Protein AF-A0A3E0UFD8-F1 (afdb_monomer)

pLDDT: mean 90.67, std 4.78, range [67.94, 95.56]

Mean predicted aligned error: 3.58 Å

Foldseek 3Di:
DALVVLLVQLVVLLVCVVVVNDDLVSSLVSLVVSVVVAPPDDPVLVVLSVVLSVLSVVQNVCVVVVHDHPVVVSSVSVVVSSVPGDD

Sequence (87 aa):
MSNKSLKLRINSSLASFQDGNVSISKLRDSLELNGKAFENVNYDLIQELDDILHQLMTSQFAEEEECESGIAEVIQLIRHWLEKLPD

Radius of gyration: 12.56 Å; Cα contacts (8 Å, |Δi|>4): 70; chains: 1; bounding box: 33×20×31 Å

Organism: NCBI:txid1655234

Nearest PDB structures (foldseek):
  8cic-assembly1_A  TM=4.555E-01  e=4.401E+00  Homo sapiens
  5l7i-assembly2_B  TM=4.798E-01  e=6.639E+00  Homo sapiens

Structure (mmCIF, N/CA/C/O backbone):
data_AF-A0A3E0UFD8-F1
#
_entry.id   AF-A0A3E0UFD8-F1
#
loop_
_atom_site.group_PDB
_atom_site.id
_atom_site.type_symbol
_atom_site.label_atom_id
_atom_site.label_alt_id
_atom_site.label_comp_id
_atom_site.label_asym_id
_atom_site.label_entity_id
_atom_site.label_seq_id
_atom_site.pdbx_PDB_ins_code
_atom_site.Cartn_x
_atom_site.Cartn_y
_atom_site.Cartn_z
_atom_site.occupancy
_atom_site.B_iso_or_equiv
_atom_site.auth_seq_id
_atom_site.auth_comp_id
_atom_site.auth_asym_id
_atom_site.auth_atom_id
_atom_site.pdbx_PDB_model_num
ATOM 1 N N . MET A 1 1 ? -10.043 11.112 12.409 1.00 67.94 1 MET A N 1
ATOM 2 C CA . MET A 1 1 ? -10.558 10.841 11.042 1.00 67.94 1 MET A CA 1
ATOM 3 C C . MET A 1 1 ? -11.272 9.509 11.100 1.00 67.94 1 MET A C 1
ATOM 5 O O . MET A 1 1 ? -10.858 8.698 11.908 1.00 67.94 1 MET A O 1
ATOM 9 N N . SER A 1 2 ? -12.328 9.272 10.320 1.00 85.94 2 SER A N 1
ATOM 10 C CA . SER A 1 2 ? -12.930 7.930 10.289 1.00 85.94 2 SER A CA 1
ATOM 11 C C . SER A 1 2 ? -12.089 6.983 9.433 1.00 85.94 2 SER A C 1
ATOM 13 O O . SER A 1 2 ? -11.488 7.428 8.448 1.00 85.94 2 SER A O 1
ATOM 15 N N . ASN A 1 3 ? -12.100 5.690 9.749 1.00 88.31 3 ASN A N 1
ATOM 16 C CA . ASN A 1 3 ? -11.422 4.661 8.958 1.00 88.31 3 ASN A CA 1
ATOM 17 C C . ASN A 1 3 ? -11.885 4.689 7.484 1.00 88.31 3 ASN A C 1
ATOM 19 O O . ASN A 1 3 ? -11.061 4.667 6.571 1.00 88.31 3 ASN A O 1
ATOM 23 N N . LYS A 1 4 ? -13.173 4.937 7.223 1.00 89.50 4 LYS A N 1
ATOM 24 C CA . LYS A 1 4 ? -13.725 5.187 5.881 1.00 89.50 4 LYS A CA 1
ATOM 25 C C . LYS A 1 4 ? -13.040 6.337 5.140 1.00 89.50 4 LYS A C 1
ATOM 27 O O . LYS A 1 4 ? -12.773 6.233 3.943 1.00 89.50 4 LYS A O 1
ATOM 32 N N . SER A 1 5 ? -12.750 7.444 5.826 1.00 91.62 5 SER A N 1
ATOM 33 C CA . SER A 1 5 ? -12.042 8.575 5.212 1.00 91.62 5 SER A CA 1
ATOM 34 C C . SER A 1 5 ? -10.574 8.252 4.910 1.00 91.62 5 SER A C 1
ATOM 36 O O . SER A 1 5 ? -10.054 8.723 3.900 1.00 91.62 5 SER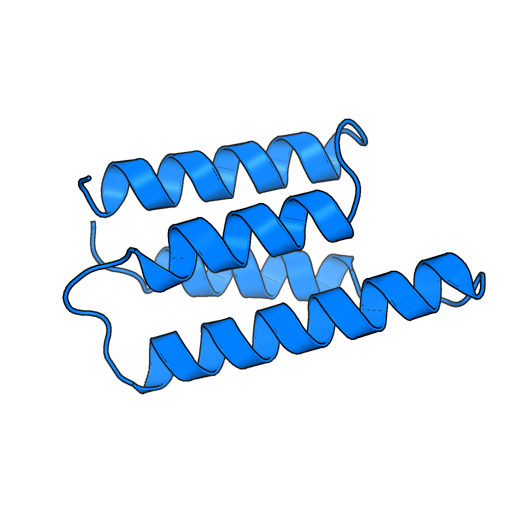 A O 1
ATOM 38 N N . LEU A 1 6 ? -9.932 7.407 5.725 1.00 92.19 6 LEU A N 1
ATOM 39 C CA . LEU A 1 6 ? -8.572 6.915 5.484 1.00 92.19 6 LEU A CA 1
ATOM 40 C C . LEU A 1 6 ? -8.534 5.965 4.281 1.00 92.19 6 LEU A C 1
ATOM 42 O O . LEU A 1 6 ? -7.738 6.180 3.368 1.00 92.19 6 LEU A O 1
ATOM 46 N N . LYS A 1 7 ? -9.465 5.002 4.202 1.00 93.38 7 LYS A N 1
ATOM 47 C CA . LYS A 1 7 ? -9.626 4.122 3.030 1.00 93.38 7 LYS A CA 1
ATOM 48 C C . LYS A 1 7 ? -9.806 4.915 1.740 1.00 93.38 7 LYS A C 1
ATOM 50 O O . LYS A 1 7 ? -9.176 4.609 0.731 1.00 93.38 7 LYS A O 1
ATOM 55 N N . LEU A 1 8 ? -10.654 5.945 1.759 1.00 92.94 8 LEU A N 1
ATOM 56 C CA . LEU A 1 8 ? -10.874 6.801 0.591 1.00 92.94 8 LEU A CA 1
ATOM 57 C C . LEU A 1 8 ? -9.595 7.524 0.161 1.00 92.94 8 LEU A C 1
ATOM 59 O O . LEU A 1 8 ? -9.302 7.566 -1.028 1.00 92.94 8 LEU A O 1
ATOM 63 N N . ARG A 1 9 ? -8.806 8.049 1.104 1.00 93.56 9 ARG A N 1
ATOM 64 C CA . ARG A 1 9 ? -7.533 8.716 0.787 1.00 93.56 9 ARG A CA 1
ATOM 65 C C . ARG A 1 9 ? -6.526 7.767 0.150 1.00 93.56 9 ARG A C 1
ATOM 67 O O . ARG A 1 9 ? -5.925 8.135 -0.854 1.00 93.56 9 ARG A O 1
ATOM 74 N N . ILE A 1 10 ? -6.385 6.558 0.692 1.00 93.44 10 ILE A N 1
ATOM 75 C CA . ILE A 1 10 ? -5.471 5.549 0.142 1.00 93.44 10 ILE A CA 1
ATOM 76 C C . ILE A 1 10 ? -5.932 5.124 -1.257 1.00 93.44 10 ILE A C 1
ATOM 78 O O . ILE A 1 10 ? -5.119 5.086 -2.176 1.00 93.44 10 ILE A O 1
ATOM 82 N N . ASN A 1 11 ? -7.235 4.899 -1.457 1.00 94.06 11 ASN A N 1
ATOM 83 C CA . ASN A 1 11 ? -7.791 4.603 -2.780 1.00 94.06 11 ASN A CA 1
ATOM 84 C C . ASN A 1 11 ? -7.548 5.734 -3.788 1.00 94.06 11 ASN A C 1
ATOM 86 O O . ASN A 1 11 ? -7.188 5.461 -4.931 1.00 94.06 11 ASN A O 1
ATOM 90 N N . SER A 1 12 ? -7.690 6.996 -3.376 1.00 94.50 12 SER A N 1
ATOM 91 C CA . SER A 1 12 ? -7.365 8.138 -4.235 1.00 94.50 12 SER A CA 1
ATOM 92 C C . SER A 1 12 ? -5.875 8.197 -4.578 1.00 94.50 12 SER A C 1
ATOM 94 O O . SER A 1 12 ? -5.531 8.478 -5.719 1.00 94.50 12 SER A O 1
ATOM 96 N N . SER A 1 13 ? -4.978 7.909 -3.628 1.00 94.31 13 SER A N 1
ATOM 97 C CA . SER A 1 13 ? -3.536 7.839 -3.905 1.00 94.31 13 SER A CA 1
ATOM 98 C C . SER A 1 13 ? -3.177 6.697 -4.854 1.00 94.31 13 SER A C 1
ATOM 100 O O . SER A 1 13 ? -2.359 6.901 -5.746 1.00 94.31 13 SER A O 1
ATOM 102 N N . LEU A 1 14 ? -3.815 5.531 -4.705 1.00 94.06 14 LEU A N 1
ATOM 103 C CA . LEU A 1 14 ? -3.674 4.409 -5.634 1.00 94.06 14 LEU A CA 1
ATOM 104 C C . LEU A 1 14 ? -4.134 4.778 -7.046 1.00 94.06 14 LEU A C 1
ATOM 106 O O . LEU A 1 14 ? -3.411 4.512 -7.998 1.00 94.06 14 LEU A O 1
ATOM 110 N N . ALA A 1 15 ? -5.303 5.407 -7.185 1.00 93.75 15 ALA A N 1
ATOM 111 C CA . ALA A 1 15 ? -5.805 5.845 -8.486 1.00 93.75 15 ALA A CA 1
ATOM 112 C C . ALA A 1 15 ? -4.837 6.839 -9.148 1.00 93.75 15 ALA A C 1
ATOM 114 O O . ALA A 1 15 ? -4.407 6.617 -10.275 1.00 93.75 15 ALA A O 1
ATOM 115 N N . SER A 1 16 ? -4.390 7.860 -8.409 1.00 93.31 16 SER A N 1
ATOM 116 C CA . SER A 1 16 ? -3.397 8.814 -8.913 1.00 93.31 16 SER A CA 1
ATOM 117 C C . SER A 1 16 ? -2.083 8.146 -9.324 1.00 93.31 16 SER A C 1
ATOM 119 O O . SER A 1 16 ? -1.443 8.611 -10.263 1.00 93.31 16 SER A O 1
ATOM 121 N N . PHE A 1 17 ? -1.656 7.089 -8.624 1.00 93.38 17 PHE A N 1
ATOM 122 C CA . PHE A 1 17 ? -0.445 6.346 -8.974 1.00 93.38 17 PHE A CA 1
ATOM 123 C C . PHE A 1 17 ? -0.628 5.592 -10.294 1.00 93.38 17 PHE A C 1
ATOM 125 O O . PHE A 1 17 ? 0.215 5.683 -11.180 1.00 93.38 17 PHE A O 1
ATOM 132 N N . GLN A 1 18 ? -1.760 4.906 -10.457 1.00 90.81 18 GLN A N 1
ATOM 133 C CA . GLN A 1 18 ? -2.078 4.161 -11.678 1.00 90.81 18 GLN A CA 1
ATOM 134 C C . GLN A 1 18 ? -2.257 5.069 -12.901 1.00 90.81 18 GLN A C 1
ATOM 136 O O . GLN A 1 18 ? -1.920 4.666 -14.010 1.00 90.81 18 GLN A O 1
ATOM 141 N N . ASP A 1 19 ? -2.723 6.301 -12.694 1.00 92.56 19 ASP A N 1
ATOM 142 C CA . ASP A 1 19 ? -2.811 7.325 -13.738 1.00 92.56 19 ASP A CA 1
ATOM 143 C C . ASP A 1 19 ? -1.448 7.977 -14.063 1.00 92.56 19 ASP A C 1
ATOM 145 O O . ASP A 1 19 ? -1.374 8.862 -14.915 1.00 92.56 19 ASP A O 1
ATOM 149 N N . GLY A 1 20 ? -0.367 7.590 -13.373 1.00 89.50 20 GLY A N 1
ATOM 150 C CA . GLY A 1 20 ? 0.974 8.164 -13.541 1.00 89.50 20 GLY A CA 1
ATOM 151 C C . GLY A 1 20 ? 1.138 9.571 -12.952 1.00 89.50 20 GLY A C 1
ATOM 152 O O . GLY A 1 20 ? 2.135 10.241 -13.212 1.00 89.50 20 GLY A O 1
ATOM 153 N N . ASN A 1 21 ? 0.175 10.040 -12.152 1.00 90.06 21 ASN A N 1
ATOM 154 C CA . ASN A 1 21 ? 0.173 11.388 -11.576 1.00 90.06 21 ASN A CA 1
ATOM 155 C C . ASN A 1 21 ? 1.016 11.510 -10.297 1.00 90.06 21 ASN A C 1
ATOM 157 O O . ASN A 1 21 ? 1.327 12.622 -9.867 1.00 90.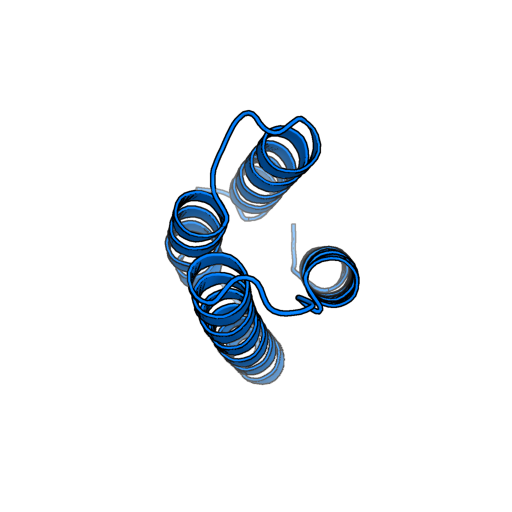06 21 ASN A O 1
ATOM 161 N N . VAL A 1 22 ? 1.361 10.392 -9.652 1.00 90.81 22 VAL A N 1
ATOM 162 C CA . VAL A 1 22 ? 2.230 10.360 -8.466 1.00 90.81 22 VAL A CA 1
ATOM 163 C C . VAL A 1 22 ? 3.242 9.222 -8.572 1.00 90.81 22 VAL A C 1
ATOM 165 O O . VAL A 1 22 ? 2.959 8.195 -9.177 1.00 90.81 22 VAL A O 1
ATOM 168 N N . SER A 1 23 ? 4.415 9.400 -7.963 1.00 91.75 23 SER A N 1
ATOM 169 C CA . SER A 1 23 ? 5.484 8.395 -7.910 1.00 91.75 23 SER A CA 1
ATOM 170 C C . SER A 1 23 ? 5.218 7.300 -6.867 1.00 91.75 23 SER A C 1
ATOM 172 O O . SER A 1 23 ? 4.435 7.504 -5.932 1.00 91.75 23 SER A O 1
ATOM 174 N N . ILE A 1 24 ? 5.949 6.176 -6.955 1.00 92.06 24 ILE A N 1
ATOM 175 C CA . ILE A 1 24 ? 5.926 5.102 -5.940 1.00 92.06 24 ILE A CA 1
ATOM 176 C C . ILE A 1 24 ? 6.227 5.663 -4.542 1.00 92.06 24 ILE A C 1
ATOM 178 O O . ILE A 1 24 ? 5.541 5.328 -3.576 1.00 92.06 24 ILE A O 1
ATOM 182 N N . SER A 1 25 ? 7.194 6.581 -4.426 1.00 91.81 25 SER A N 1
ATOM 183 C CA . SER A 1 25 ? 7.533 7.219 -3.147 1.00 91.81 25 SER A CA 1
ATOM 184 C C . SER A 1 25 ? 6.352 7.982 -2.537 1.00 91.81 25 SER A C 1
ATOM 186 O O . SER A 1 25 ? 6.072 7.841 -1.350 1.00 91.81 25 SER A O 1
ATOM 188 N N . LYS A 1 26 ? 5.592 8.726 -3.351 1.00 92.88 26 LYS A N 1
ATOM 189 C CA . LYS A 1 26 ? 4.395 9.447 -2.896 1.00 92.88 26 LYS A CA 1
ATOM 190 C C . LYS A 1 26 ? 3.256 8.507 -2.514 1.00 92.88 26 LYS A C 1
ATOM 192 O O . LYS A 1 26 ? 2.538 8.797 -1.556 1.00 92.88 26 LYS A O 1
ATOM 197 N N . LEU A 1 27 ? 3.096 7.395 -3.232 1.00 93.88 27 LEU A N 1
ATOM 198 C CA . LEU A 1 27 ? 2.144 6.351 -2.860 1.00 93.88 27 LEU A CA 1
ATOM 199 C C . LEU A 1 27 ? 2.509 5.739 -1.500 1.00 93.88 27 LEU A C 1
ATOM 201 O O . LEU A 1 27 ? 1.639 5.638 -0.636 1.00 93.88 27 LEU A O 1
ATOM 205 N N . ARG A 1 28 ? 3.787 5.402 -1.288 1.00 94.56 28 ARG A N 1
ATOM 206 C CA . ARG A 1 28 ? 4.294 4.848 -0.025 1.00 94.56 28 ARG A CA 1
ATOM 207 C C . ARG A 1 28 ? 4.065 5.798 1.145 1.00 94.56 28 ARG A C 1
ATOM 209 O O . ARG A 1 28 ? 3.493 5.381 2.145 1.00 94.56 28 ARG A O 1
ATOM 216 N N . ASP A 1 29 ? 4.447 7.066 1.007 1.00 93.69 29 ASP A N 1
ATOM 217 C CA . ASP A 1 29 ? 4.274 8.061 2.072 1.00 93.69 29 ASP A CA 1
ATOM 218 C C . ASP A 1 29 ? 2.786 8.224 2.441 1.00 93.69 29 ASP A C 1
ATOM 220 O O . ASP A 1 29 ? 2.425 8.307 3.616 1.00 93.69 29 ASP A O 1
ATOM 224 N N . SER A 1 30 ? 1.897 8.231 1.438 1.00 93.69 30 SER A N 1
ATOM 225 C CA . SER A 1 30 ? 0.450 8.275 1.668 1.00 93.69 30 SER A CA 1
ATOM 226 C C . SER A 1 30 ? -0.045 7.025 2.398 1.00 93.69 30 SER A C 1
ATOM 228 O O . SER A 1 30 ? -0.824 7.134 3.349 1.00 93.69 30 SER A O 1
ATOM 230 N N . LEU A 1 31 ? 0.408 5.842 1.983 1.00 94.31 31 LEU A N 1
ATOM 231 C CA . LEU A 1 31 ? 0.019 4.581 2.600 1.00 94.31 31 LEU A CA 1
ATOM 232 C C . LEU A 1 31 ? 0.501 4.490 4.052 1.00 94.31 31 LEU A C 1
ATOM 234 O O . LEU A 1 31 ? -0.279 4.113 4.917 1.00 94.31 31 LEU A O 1
ATOM 238 N N . GLU A 1 32 ? 1.736 4.897 4.341 1.00 94.31 32 GLU A N 1
ATOM 239 C CA . GLU A 1 32 ? 2.289 4.892 5.696 1.00 94.31 32 GLU A CA 1
ATOM 240 C C . GLU A 1 32 ? 1.516 5.841 6.622 1.00 94.31 32 GLU A C 1
ATOM 242 O O . GLU A 1 32 ? 1.078 5.444 7.705 1.00 94.31 32 GLU A O 1
ATOM 247 N N . LEU A 1 33 ? 1.302 7.088 6.187 1.00 93.38 33 LEU A N 1
ATOM 248 C CA . LEU A 1 33 ? 0.620 8.106 6.988 1.00 93.38 33 LEU A CA 1
ATOM 249 C C . LEU A 1 33 ? -0.839 7.743 7.267 1.00 93.38 33 LEU A C 1
ATOM 251 O O . LEU A 1 33 ? -1.306 7.883 8.396 1.00 93.38 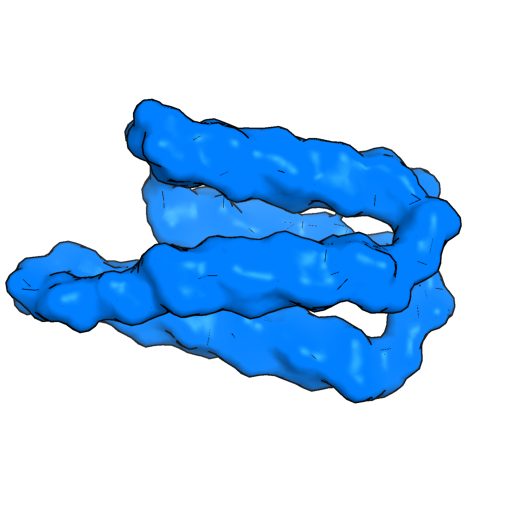33 LEU A O 1
ATOM 255 N N . ASN A 1 34 ? -1.573 7.300 6.243 1.00 92.38 34 ASN A N 1
ATOM 256 C CA . ASN A 1 34 ? -2.981 6.948 6.407 1.00 92.38 34 ASN A CA 1
ATOM 257 C C . ASN A 1 34 ? -3.145 5.566 7.057 1.00 92.38 34 ASN A C 1
ATOM 259 O O . ASN A 1 34 ? -4.081 5.376 7.826 1.00 92.38 34 ASN A O 1
ATOM 263 N N . GLY A 1 35 ? -2.236 4.626 6.793 1.00 86.81 35 GLY A N 1
ATOM 264 C CA . GLY A 1 35 ? -2.254 3.273 7.344 1.00 86.81 35 GLY A CA 1
ATOM 265 C C . GLY A 1 35 ? -2.014 3.242 8.851 1.00 86.81 35 GLY A C 1
ATOM 266 O O . GLY A 1 35 ? -2.777 2.619 9.583 1.00 86.81 35 GLY A O 1
ATOM 267 N N . LYS A 1 36 ? -1.037 4.016 9.338 1.00 88.44 36 LYS A N 1
ATOM 268 C CA . LYS A 1 36 ? -0.777 4.180 10.781 1.00 88.44 36 LYS A CA 1
ATOM 269 C C . LYS A 1 36 ? -1.883 4.937 11.522 1.00 88.44 36 LYS A C 1
ATOM 271 O O . LYS A 1 36 ? -1.928 4.901 12.747 1.00 88.44 36 LYS A O 1
ATOM 276 N N . ALA A 1 37 ? -2.753 5.641 10.797 1.00 90.50 37 ALA A N 1
ATOM 277 C CA . ALA A 1 37 ? -3.846 6.415 11.375 1.00 90.50 37 ALA A CA 1
ATOM 278 C C . ALA A 1 37 ? -5.130 5.598 11.600 1.00 90.50 37 ALA A C 1
ATOM 280 O O . ALA A 1 37 ? -6.075 6.139 12.175 1.00 90.50 37 ALA A O 1
ATOM 281 N N . PHE A 1 38 ? -5.196 4.341 11.143 1.00 87.69 38 PHE A N 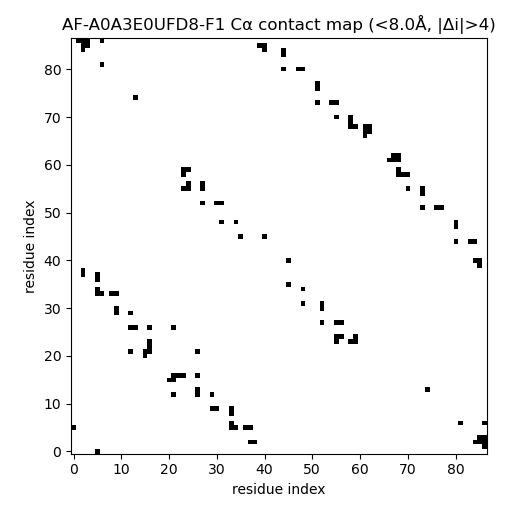1
ATOM 282 C CA . PHE A 1 38 ? -6.361 3.497 11.395 1.00 87.69 38 PHE A CA 1
ATOM 283 C C . PHE A 1 38 ? -6.470 3.122 12.874 1.00 87.69 38 PHE A C 1
ATOM 285 O O . PHE A 1 38 ? -5.499 2.740 13.525 1.00 87.69 38 PHE A O 1
ATOM 292 N N . GLU A 1 39 ? -7.693 3.182 13.390 1.00 79.50 39 GLU A N 1
ATOM 293 C CA . GLU A 1 39 ? -8.013 2.799 14.763 1.00 79.50 39 GLU A CA 1
ATOM 294 C C . GLU A 1 39 ? -8.544 1.356 14.811 1.00 79.50 39 GLU A C 1
ATOM 296 O O . GLU A 1 39 ? -9.253 0.920 13.902 1.00 79.50 39 GLU A O 1
ATOM 301 N N . ASN A 1 40 ? -8.261 0.635 15.905 1.00 80.06 40 ASN A N 1
ATOM 302 C CA . ASN A 1 40 ? -8.741 -0.735 16.173 1.00 80.06 40 ASN A CA 1
ATOM 303 C C . ASN A 1 40 ? -8.310 -1.797 15.144 1.00 80.06 40 ASN A C 1
ATOM 305 O O . ASN A 1 40 ? -9.033 -2.760 14.888 1.00 80.06 40 ASN A O 1
ATOM 309 N N . VAL A 1 41 ? -7.122 -1.635 14.567 1.00 84.62 41 VAL A N 1
ATOM 310 C CA . VAL A 1 41 ? -6.517 -2.615 13.659 1.00 84.62 41 VAL A CA 1
ATOM 311 C C . VAL A 1 41 ? -5.805 -3.694 14.480 1.00 84.62 41 VAL A C 1
ATOM 313 O O . VAL A 1 41 ? -5.101 -3.378 15.440 1.00 84.62 41 VAL A O 1
ATOM 316 N N . ASN A 1 42 ? -6.002 -4.972 14.142 1.00 88.75 42 ASN A N 1
ATOM 317 C CA . ASN A 1 42 ? -5.263 -6.063 14.782 1.00 88.75 42 ASN A CA 1
ATOM 318 C C . ASN A 1 42 ? -3.794 -6.060 14.331 1.00 88.75 42 ASN A C 1
ATOM 320 O O . ASN A 1 42 ? -3.439 -5.510 13.291 1.00 88.75 42 ASN A O 1
ATOM 324 N N . TYR A 1 43 ? -2.936 -6.709 15.117 1.00 88.94 43 TYR A N 1
ATOM 325 C CA . TYR A 1 43 ? -1.505 -6.772 14.826 1.00 88.94 43 TYR A CA 1
ATOM 326 C C . TYR A 1 43 ? -1.205 -7.344 13.431 1.00 88.94 43 TYR A C 1
ATOM 328 O O . TYR A 1 43 ? -0.349 -6.808 12.738 1.00 88.94 43 TYR A O 1
ATOM 336 N N . ASP A 1 44 ? -1.964 -8.350 12.987 1.00 91.75 44 ASP A N 1
ATOM 337 C CA . ASP A 1 44 ? -1.770 -8.975 11.673 1.00 91.75 44 ASP A CA 1
ATOM 338 C C . ASP A 1 44 ? -1.905 -7.960 10.528 1.00 91.75 44 ASP A C 1
ATOM 340 O O . ASP A 1 44 ? -1.076 -7.928 9.627 1.00 91.75 44 ASP A O 1
ATOM 344 N N . LEU A 1 45 ? -2.900 -7.068 10.583 1.00 92.06 45 LEU A N 1
ATOM 345 C CA . LEU A 1 45 ? -3.093 -6.036 9.560 1.00 92.06 45 LEU A CA 1
ATOM 346 C C . LEU A 1 45 ? -2.058 -4.907 9.648 1.00 92.06 45 LEU A C 1
ATOM 348 O O . LEU A 1 45 ? -1.779 -4.265 8.636 1.00 92.06 45 LEU A O 1
ATOM 352 N N . ILE A 1 46 ? -1.489 -4.656 10.828 1.00 91.75 46 ILE A N 1
ATOM 353 C CA . ILE A 1 46 ? -0.355 -3.731 10.979 1.00 91.75 46 ILE A CA 1
ATOM 354 C C . ILE A 1 46 ? 0.891 -4.342 10.333 1.00 91.75 46 ILE A C 1
ATOM 356 O O . ILE A 1 46 ? 1.586 -3.664 9.584 1.00 91.75 46 ILE A O 1
ATOM 360 N N . GLN A 1 47 ? 1.137 -5.632 10.562 1.00 94.06 47 GLN A N 1
ATOM 361 C CA . GLN A 1 47 ? 2.252 -6.343 9.949 1.00 94.06 47 GLN A CA 1
ATOM 362 C C . GLN A 1 47 ? 2.099 -6.430 8.422 1.00 94.06 47 GLN A C 1
ATOM 364 O O . GLN A 1 47 ? 3.055 -6.158 7.703 1.00 94.06 47 GLN A O 1
ATOM 369 N N . GLU A 1 48 ? 0.893 -6.713 7.915 1.00 95.12 48 GLU A N 1
ATOM 370 C CA . GLU A 1 48 ? 0.616 -6.680 6.471 1.00 95.12 48 GLU A CA 1
ATOM 371 C C . GLU A 1 48 ? 0.918 -5.299 5.860 1.00 95.12 48 GLU A C 1
ATOM 373 O O . GLU A 1 48 ? 1.454 -5.218 4.754 1.00 95.12 48 GLU A O 1
ATOM 378 N N . LEU A 1 49 ? 0.612 -4.205 6.571 1.00 94.62 49 LEU A N 1
ATOM 379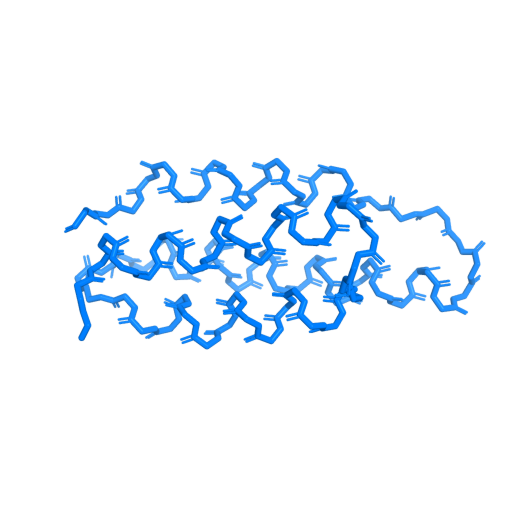 C CA . LEU A 1 49 ? 0.957 -2.851 6.129 1.00 94.62 49 LEU A CA 1
ATOM 380 C C . LEU A 1 49 ? 2.478 -2.660 6.045 1.00 94.62 49 LEU A C 1
ATOM 382 O O . LEU A 1 49 ? 2.962 -2.132 5.043 1.00 94.62 49 LEU A O 1
ATOM 386 N N . ASP A 1 50 ? 3.224 -3.084 7.064 1.00 94.56 50 ASP A N 1
ATOM 387 C CA . ASP A 1 50 ? 4.686 -2.978 7.078 1.00 94.56 50 ASP A CA 1
ATOM 388 C C . ASP A 1 50 ? 5.324 -3.791 5.934 1.00 94.56 50 ASP A C 1
ATOM 390 O O . ASP A 1 50 ? 6.215 -3.289 5.240 1.00 94.56 50 ASP A O 1
ATOM 394 N N . ASP A 1 51 ? 4.813 -4.995 5.659 1.00 95.56 51 ASP A N 1
ATOM 395 C CA . ASP A 1 51 ? 5.255 -5.834 4.538 1.00 95.56 51 ASP A CA 1
ATOM 396 C C . ASP A 1 51 ? 4.987 -5.158 3.183 1.00 95.56 51 ASP A C 1
ATOM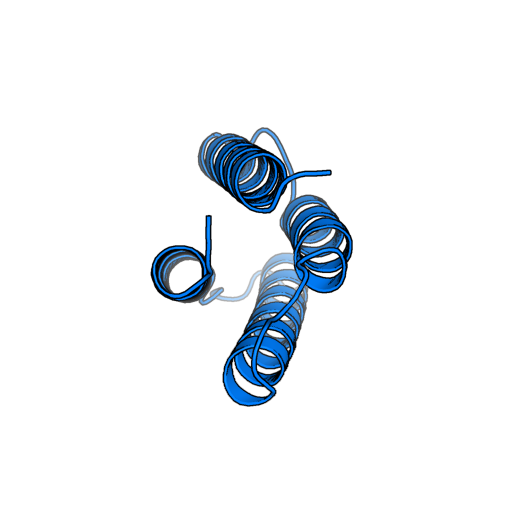 398 O O . ASP A 1 51 ? 5.849 -5.145 2.298 1.00 95.56 51 ASP A O 1
ATOM 402 N N . ILE A 1 52 ? 3.813 -4.541 3.016 1.00 95.56 52 ILE A N 1
ATOM 403 C CA . ILE A 1 52 ? 3.470 -3.778 1.810 1.00 95.56 52 ILE A CA 1
ATOM 404 C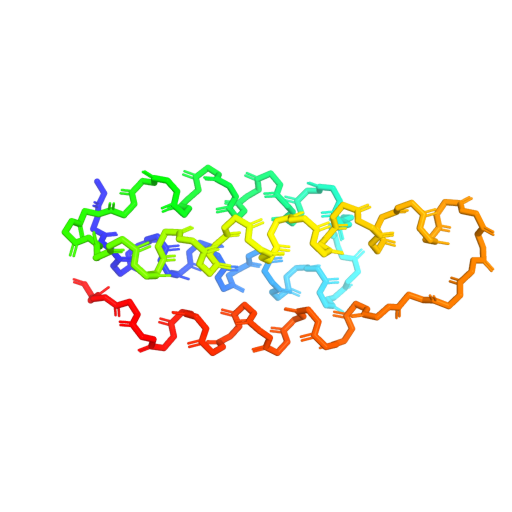 C . ILE A 1 52 ? 4.399 -2.566 1.643 1.00 95.56 52 ILE A C 1
ATOM 406 O O . ILE A 1 52 ? 4.885 -2.307 0.539 1.00 95.56 52 ILE A O 1
ATOM 410 N N . LEU A 1 53 ? 4.673 -1.821 2.720 1.00 95.38 53 LEU A N 1
ATOM 411 C CA . LEU A 1 53 ? 5.583 -0.671 2.688 1.00 95.38 53 LEU A CA 1
ATOM 412 C C . LEU A 1 53 ? 7.006 -1.088 2.302 1.00 95.38 53 LEU A C 1
ATOM 414 O O . LEU A 1 53 ? 7.668 -0.374 1.542 1.00 95.38 53 LEU A O 1
ATOM 418 N N . HIS A 1 54 ? 7.458 -2.252 2.774 1.00 94.56 54 HIS A N 1
ATOM 419 C CA . HIS A 1 54 ? 8.743 -2.819 2.386 1.00 94.56 54 HIS A CA 1
ATOM 420 C C . HIS A 1 54 ? 8.785 -3.162 0.891 1.00 94.56 54 HIS A C 1
ATOM 422 O O . HIS A 1 54 ? 9.716 -2.757 0.198 1.00 94.56 54 HIS A O 1
ATOM 428 N N . GLN A 1 55 ? 7.748 -3.812 0.355 1.00 94.12 55 GLN A N 1
ATOM 429 C CA . GLN A 1 55 ? 7.695 -4.141 -1.075 1.00 94.12 55 GLN A CA 1
ATOM 430 C C . GLN A 1 55 ? 7.596 -2.902 -1.977 1.00 94.12 55 GLN A C 1
ATOM 432 O O . GLN A 1 55 ? 8.195 -2.878 -3.055 1.00 94.12 55 GLN A O 1
ATOM 437 N N . LEU A 1 56 ? 6.893 -1.848 -1.542 1.00 93.31 56 LEU A N 1
ATOM 438 C CA . LEU A 1 56 ? 6.897 -0.553 -2.234 1.00 93.31 56 LEU A CA 1
ATOM 439 C C . LEU A 1 56 ? 8.300 0.053 -2.271 1.00 93.31 56 LEU A C 1
ATOM 441 O O . LEU A 1 56 ? 8.712 0.576 -3.302 1.00 93.31 56 LEU A O 1
ATOM 445 N N . MET A 1 57 ? 9.043 -0.030 -1.166 1.00 93.38 57 MET A N 1
ATOM 446 C CA . MET A 1 57 ? 10.426 0.437 -1.110 1.00 93.38 57 MET A CA 1
ATOM 447 C C . MET A 1 57 ? 11.325 -0.356 -2.068 1.00 93.38 57 MET A C 1
ATOM 449 O O . MET A 1 57 ? 12.080 0.248 -2.822 1.00 93.38 57 MET A O 1
ATOM 453 N N . THR A 1 58 ? 11.212 -1.686 -2.102 1.00 92.50 58 THR A N 1
ATOM 454 C CA . THR A 1 58 ? 11.953 -2.521 -3.062 1.00 92.50 58 THR A CA 1
ATOM 455 C C . THR A 1 58 ? 11.593 -2.183 -4.508 1.00 92.50 58 THR A C 1
ATOM 457 O O . THR A 1 58 ? 12.482 -2.063 -5.344 1.00 92.50 58 THR A O 1
ATOM 460 N N . SER A 1 59 ? 10.305 -1.982 -4.798 1.00 91.56 59 SER A N 1
ATOM 461 C CA . SER A 1 59 ? 9.833 -1.620 -6.142 1.00 91.56 59 SER A CA 1
ATOM 462 C C . SER A 1 59 ? 10.335 -0.244 -6.574 1.00 91.56 59 SER A C 1
ATOM 464 O O . SER A 1 59 ? 10.683 -0.069 -7.736 1.00 91.56 59 SER A O 1
ATOM 466 N N . GLN A 1 60 ? 10.422 0.707 -5.637 1.00 90.38 60 GLN A N 1
ATOM 467 C CA . GLN A 1 60 ? 11.019 2.019 -5.878 1.00 90.38 60 GLN A CA 1
ATOM 468 C C . GLN A 1 60 ? 12.492 1.883 -6.288 1.00 90.38 60 GLN A C 1
ATOM 470 O O . GLN A 1 60 ? 12.893 2.444 -7.300 1.00 90.38 60 GLN A O 1
ATOM 475 N N . PHE A 1 61 ? 13.288 1.114 -5.539 1.00 89.75 61 PHE A N 1
ATOM 476 C CA . PHE A 1 61 ? 14.694 0.894 -5.889 1.00 89.75 61 PHE A CA 1
ATOM 477 C C . PHE A 1 61 ? 14.852 0.168 -7.229 1.00 89.75 61 PHE A C 1
ATOM 479 O O . PHE A 1 61 ? 15.736 0.509 -8.004 1.00 89.75 61 PHE A O 1
ATOM 486 N N . ALA A 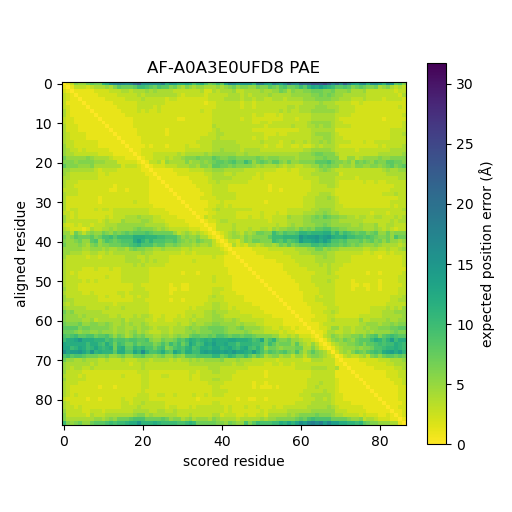1 62 ? 13.985 -0.803 -7.531 1.00 88.88 62 ALA A N 1
ATOM 487 C CA . ALA A 1 62 ? 14.005 -1.487 -8.821 1.00 88.88 62 ALA A CA 1
ATOM 488 C C . ALA A 1 62 ? 13.720 -0.525 -9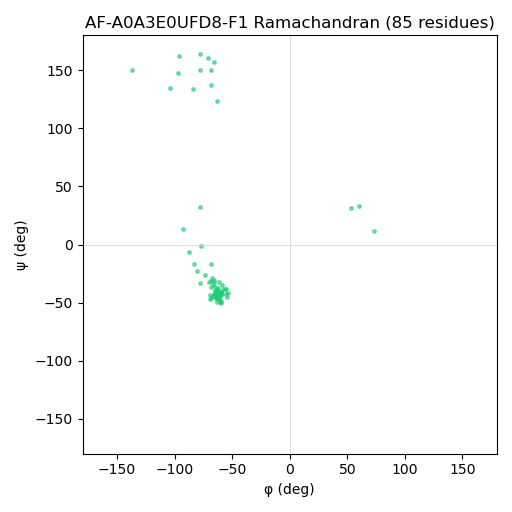.988 1.00 88.88 62 ALA A C 1
ATOM 490 O O . ALA A 1 62 ? 14.396 -0.608 -11.006 1.00 88.88 62 ALA A O 1
ATOM 491 N N . GLU A 1 63 ? 12.771 0.405 -9.833 1.00 85.50 63 GLU A N 1
ATOM 492 C CA . GLU A 1 63 ? 12.482 1.440 -10.836 1.00 85.50 63 GLU A CA 1
ATOM 493 C C . GLU A 1 63 ? 13.677 2.388 -11.041 1.00 85.50 63 GLU A C 1
ATOM 495 O O . GLU A 1 63 ? 14.011 2.720 -12.176 1.00 85.50 63 GLU A O 1
ATOM 500 N N . GLU A 1 64 ? 14.353 2.780 -9.955 1.00 87.56 64 GLU A N 1
ATOM 501 C CA . GLU A 1 64 ? 15.545 3.642 -9.994 1.00 87.56 64 GLU A CA 1
ATOM 502 C C . GLU A 1 64 ? 16.747 2.967 -10.685 1.00 87.56 64 GLU A C 1
ATOM 504 O O . GLU A 1 64 ? 17.523 3.641 -11.360 1.00 87.56 64 GLU A O 1
ATOM 509 N N . GLU A 1 65 ? 16.874 1.643 -10.564 1.00 89.00 65 GLU A N 1
ATOM 510 C CA . GLU A 1 65 ? 17.926 0.822 -11.187 1.00 89.00 65 GLU A CA 1
ATOM 511 C C . GLU A 1 65 ? 17.510 0.240 -12.560 1.00 89.00 65 GLU A C 1
ATOM 513 O O . GLU A 1 65 ? 18.155 -0.681 -13.064 1.00 89.00 65 GLU A O 1
ATOM 518 N N . GLU A 1 66 ? 16.415 0.731 -13.160 1.00 83.12 66 GLU A N 1
ATOM 519 C CA . GLU A 1 66 ? 15.865 0.271 -14.453 1.00 83.12 66 GLU A CA 1
ATOM 520 C C . GLU A 1 66 ? 15.607 -1.253 -14.524 1.00 83.12 66 GLU A C 1
ATOM 522 O O . GLU A 1 66 ? 15.690 -1.888 -15.579 1.00 83.12 66 GLU A O 1
ATOM 527 N N . CYS A 1 67 ? 15.277 -1.858 -13.383 1.00 81.88 67 CYS A N 1
ATOM 528 C CA . CYS A 1 67 ? 14.958 -3.272 -13.240 1.00 81.88 67 CYS A CA 1
ATOM 529 C C . CYS A 1 67 ? 13.441 -3.524 -13.277 1.00 81.88 67 CYS A C 1
ATOM 531 O O . CYS A 1 67 ? 12.620 -2.630 -13.067 1.00 81.88 67 CYS A O 1
ATOM 533 N N . GLU A 1 68 ? 13.049 -4.777 -13.523 1.00 78.75 68 GLU A N 1
ATOM 534 C CA . GLU A 1 68 ? 11.644 -5.188 -13.464 1.00 78.75 68 GLU A CA 1
ATOM 535 C C . GLU A 1 68 ? 11.105 -5.021 -12.034 1.00 78.75 68 GLU A C 1
ATOM 537 O O . GLU A 1 68 ? 11.666 -5.562 -11.077 1.00 78.75 68 GLU A O 1
ATOM 542 N N . SER A 1 69 ? 10.026 -4.250 -11.881 1.00 78.62 69 SER A N 1
ATOM 543 C CA . SER A 1 69 ? 9.396 -3.997 -10.586 1.00 78.62 69 SER A CA 1
ATOM 544 C C . SER A 1 69 ? 8.113 -4.815 -10.431 1.00 78.62 69 SER A C 1
ATOM 546 O O . SER A 1 69 ? 7.259 -4.846 -11.316 1.00 78.62 69 SER A O 1
ATOM 548 N N . GLY A 1 70 ? 7.939 -5.439 -9.263 1.00 84.31 70 GLY A N 1
ATOM 549 C CA . GLY A 1 70 ? 6.716 -6.163 -8.883 1.00 84.31 70 GLY A CA 1
ATOM 550 C C . GLY A 1 70 ? 5.573 -5.236 -8.450 1.00 84.31 70 GLY A C 1
ATOM 551 O O . GLY A 1 70 ? 4.815 -5.539 -7.529 1.00 84.31 70 GLY A O 1
ATOM 552 N N . ILE A 1 71 ? 5.487 -4.036 -9.032 1.00 89.75 71 ILE A N 1
ATOM 553 C CA . ILE A 1 71 ? 4.585 -2.986 -8.546 1.00 89.75 71 ILE A CA 1
ATOM 554 C C . ILE A 1 71 ? 3.108 -3.349 -8.746 1.00 89.75 71 ILE A C 1
ATOM 556 O O . ILE A 1 71 ? 2.249 -2.937 -7.963 1.00 89.75 71 ILE A O 1
ATOM 560 N N . ALA A 1 72 ? 2.801 -4.154 -9.765 1.00 89.62 72 ALA A N 1
ATOM 561 C CA . ALA A 1 72 ? 1.450 -4.633 -10.025 1.00 89.62 72 ALA A CA 1
ATOM 562 C C . ALA A 1 72 ? 0.960 -5.561 -8.902 1.00 89.62 72 ALA A C 1
ATOM 564 O O . ALA A 1 72 ? -0.173 -5.418 -8.435 1.00 89.62 72 ALA A O 1
ATOM 565 N N . GLU A 1 73 ? 1.820 -6.461 -8.427 1.00 91.06 73 GLU A N 1
ATOM 566 C CA . GLU A 1 73 ? 1.559 -7.343 -7.292 1.00 91.06 73 GLU A CA 1
ATOM 567 C C . GLU A 1 73 ? 1.345 -6.527 -6.015 1.00 91.06 73 GLU A C 1
ATOM 569 O O . GLU A 1 73 ? 0.376 -6.750 -5.288 1.00 91.06 73 GLU A O 1
ATOM 574 N N . VAL A 1 74 ? 2.185 -5.516 -5.783 1.00 93.12 74 VAL A N 1
ATOM 575 C CA . VAL A 1 74 ? 2.069 -4.636 -4.613 1.00 93.12 74 VAL A CA 1
ATOM 576 C C . VAL A 1 74 ? 0.750 -3.860 -4.614 1.00 93.12 74 VAL A C 1
ATOM 578 O O . VAL A 1 74 ? 0.094 -3.759 -3.577 1.00 93.12 74 VAL A O 1
ATOM 581 N N . ILE A 1 75 ? 0.288 -3.374 -5.772 1.00 93.62 75 ILE A N 1
ATOM 582 C CA . ILE A 1 75 ? -1.035 -2.739 -5.889 1.00 93.62 75 ILE A CA 1
ATOM 583 C C . ILE A 1 75 ? -2.154 -3.707 -5.481 1.00 93.62 75 ILE A C 1
ATOM 585 O O . ILE A 1 75 ? -3.091 -3.298 -4.788 1.00 93.62 75 ILE A O 1
ATOM 589 N N . GLN A 1 76 ? -2.080 -4.978 -5.891 1.00 93.94 76 GLN A N 1
ATOM 590 C CA . GLN A 1 76 ? -3.077 -5.982 -5.501 1.00 93.94 76 GLN A CA 1
ATOM 591 C C . GLN A 1 76 ? -3.063 -6.234 -3.991 1.00 93.94 76 GLN A C 1
ATOM 593 O O . GLN A 1 76 ? -4.130 -6.302 -3.378 1.00 93.94 76 GLN A O 1
ATOM 598 N N . LEU A 1 77 ? -1.881 -6.288 -3.372 1.00 94.50 77 LEU A N 1
ATOM 599 C CA . LEU A 1 77 ? -1.754 -6.430 -1.920 1.00 94.50 77 LEU A CA 1
ATOM 600 C C . LEU A 1 77 ? -2.383 -5.252 -1.169 1.00 94.50 77 LEU A C 1
ATOM 602 O O . LEU A 1 77 ? -3.138 -5.476 -0.225 1.00 94.50 77 LEU A O 1
ATOM 606 N N . ILE A 1 78 ? -2.161 -4.010 -1.619 1.00 94.38 78 ILE A N 1
ATOM 607 C CA . ILE A 1 78 ? -2.782 -2.826 -0.997 1.00 94.38 78 ILE A CA 1
ATOM 608 C C . ILE A 1 78 ? -4.310 -2.917 -1.075 1.00 94.38 78 ILE A C 1
ATOM 610 O O . ILE A 1 78 ? -4.998 -2.645 -0.091 1.00 94.38 78 ILE A O 1
ATOM 614 N N . ARG A 1 79 ? -4.858 -3.314 -2.231 1.00 94.62 79 ARG A N 1
ATOM 615 C CA . ARG A 1 79 ? -6.311 -3.470 -2.408 1.00 94.62 79 ARG A CA 1
ATOM 616 C C . ARG A 1 79 ? -6.878 -4.521 -1.461 1.00 94.62 79 ARG A C 1
ATOM 618 O O . ARG A 1 79 ? -7.860 -4.246 -0.780 1.00 94.62 79 ARG A O 1
ATOM 625 N N . HIS A 1 80 ? -6.223 -5.673 -1.371 1.00 94.75 80 HIS A N 1
ATOM 626 C CA . HIS A 1 80 ? -6.649 -6.747 -0.485 1.00 94.75 80 HIS A CA 1
ATOM 627 C C . HIS A 1 80 ? -6.574 -6.350 0.996 1.00 94.75 80 HIS A C 1
ATOM 629 O O . HIS A 1 80 ? -7.484 -6.636 1.771 1.00 94.75 80 HIS A O 1
ATOM 635 N N . TRP A 1 81 ? -5.522 -5.636 1.393 1.00 94.81 81 TRP A N 1
ATOM 636 C CA . TRP A 1 81 ? -5.384 -5.109 2.748 1.00 94.81 81 TRP A CA 1
ATOM 637 C C . TRP A 1 81 ? -6.501 -4.106 3.093 1.00 94.81 81 TRP A C 1
ATOM 639 O O . TRP A 1 81 ? -7.119 -4.205 4.155 1.00 94.81 81 TRP A O 1
ATOM 649 N N . LEU A 1 82 ? -6.853 -3.200 2.170 1.00 93.19 82 LEU A N 1
ATOM 650 C CA . LEU A 1 82 ? -7.953 -2.239 2.356 1.00 93.19 82 LEU A CA 1
ATOM 651 C C . LEU A 1 82 ? -9.324 -2.904 2.556 1.00 93.19 82 LEU A C 1
ATOM 653 O O . LEU A 1 82 ? -10.167 -2.353 3.269 1.00 93.19 82 LEU A O 1
ATOM 657 N N . GLU A 1 83 ? -9.561 -4.062 1.937 1.00 92.88 83 GLU A N 1
ATOM 658 C CA . GLU A 1 83 ? -10.807 -4.829 2.088 1.00 92.88 83 GLU A CA 1
ATOM 659 C C . GLU A 1 83 ? -10.966 -5.420 3.493 1.00 92.88 83 GLU A C 1
ATOM 661 O O . GLU A 1 83 ? -12.089 -5.534 3.984 1.00 92.88 83 GLU A O 1
ATOM 666 N N . LYS A 1 84 ? -9.856 -5.759 4.160 1.00 92.19 84 LYS A N 1
ATOM 667 C CA . LYS A 1 84 ? -9.860 -6.342 5.511 1.00 92.19 84 LYS A CA 1
ATOM 668 C C . LYS A 1 84 ? -10.034 -5.308 6.622 1.00 92.19 84 LYS A C 1
ATOM 670 O O . LYS A 1 84 ? -10.424 -5.663 7.734 1.00 92.19 84 LYS A O 1
ATOM 675 N N . LEU A 1 85 ? -9.709 -4.044 6.354 1.00 88.38 85 LEU A N 1
ATOM 676 C CA . LEU A 1 85 ? -9.778 -2.987 7.361 1.00 88.38 85 LEU A CA 1
ATOM 677 C C . LEU A 1 85 ? -11.230 -2.674 7.756 1.00 88.38 85 LEU A C 1
ATOM 679 O O . LEU A 1 85 ? -12.130 -2.749 6.916 1.00 88.38 85 LEU A O 1
ATOM 683 N N . PRO A 1 86 ? -11.474 -2.242 9.001 1.00 83.50 86 PRO A N 1
ATOM 684 C CA . PRO A 1 86 ? -12.776 -1.723 9.409 1.00 83.50 86 PRO A CA 1
ATOM 685 C C . PRO A 1 86 ? -13.122 -0.405 8.688 1.00 83.50 86 PRO A C 1
ATOM 687 O O . PRO A 1 86 ? -12.236 0.312 8.215 1.00 83.50 86 PRO A O 1
ATOM 690 N N . ASP A 1 87 ? -14.418 -0.092 8.600 1.00 82.25 87 ASP A N 1
ATOM 691 C CA . ASP A 1 87 ? -14.945 1.185 8.077 1.00 82.25 87 ASP A CA 1
ATOM 692 C C . ASP A 1 87 ? -15.005 2.296 9.136 1.00 82.25 87 ASP A C 1
ATOM 694 O O . ASP A 1 87 ? -15.104 1.990 10.343 1.00 82.25 87 ASP A O 1
#

Secondary structure (DSSP, 8-state):
--HHHHHHHHHHHHHHHHTTSS-HHHHHHHHHHHHTT-SS--HHHHHHHHHHHHHHHHHHHHHHTTPPP-HHHHHHHHHHHHHHS--

Solvent-accessible surface area (backbone atoms only — not comparable to full-atom values): 4956 Å² total; per-residue (Å²): 130,56,38,51,60,38,53,50,51,45,52,51,41,51,51,37,37,77,72,66,75,41,53,63,68,57,41,45,54,48,43,54,60,42,58,72,62,51,77,94,69,55,69,68,64,52,50,52,48,53,55,51,51,50,50,48,51,53,26,43,53,24,55,76,68,77,42,91,52,65,51,69,60,51,54,52,50,53,54,56,53,61,70,72,51,73,102